Protein AF-A0A8J3R3N0-F1 (afdb_monomer_lite)

Radius of gyration: 15.55 Å; chains: 1; bounding box: 48×24×39 Å

pLDDT: mean 82.0, std 12.8, range [47.28, 97.19]

Foldseek 3Di:
DADWDFQADQPPQKGWTADRVRAIWIDHPPPDIDGCVRVLLPSNLSCLVPDLVVQLVSQQVCQVRSVCVVHGSQVNLLSNLVSLCVVLDLVSVLSSLVNLLVNLVVPPYDLVSSLVSLVSQLPDPSYDPVSNVSSVVSNVSSVVVD

Sequence (146 aa):
MGTWKPVLSTSYDSWLGIMPDGTLGVGKFDVGRVSLDESHYVVAWPLLSNGFDDVYRQLYSVRKQLNLDVGGPEMLIECIVSSAWRSGRPYWMRLAVPWAGAMVQSGAFDVGKLRTLLVSMSKSELISADDREFAQHALATVDESV

Secondary structure (DSSP, 8-state):
-PPPEEEEEETTTEEEEE-TTS-EEEEETTTEEEETTTTTTGGGGGGGGS-HHHHHHHHHHHTTTTT-TTS-HHHHHHHHHHHHHHT--HHHHHHHHHHHHHHHHHS-S-HHHHHHHHHHHHT-TTS-HHHHHHHHHHHHHHHHT-

Organism: NCBI:txid556532

Structure (mmCIF, N/CA/C/O backbone):
data_AF-A0A8J3R3N0-F1
#
_entry.id   AF-A0A8J3R3N0-F1
#
loop_
_atom_site.group_PDB
_atom_site.id
_atom_site.type_symbol
_atom_site.label_atom_id
_atom_site.label_alt_id
_atom_site.label_comp_id
_atom_site.label_asym_id
_atom_site.label_entity_id
_atom_site.label_seq_id
_atom_site.pdbx_PDB_ins_code
_atom_site.Cartn_x
_atom_site.Cartn_y
_atom_site.Cartn_z
_atom_site.occupancy
_atom_site.B_iso_or_equiv
_atom_site.auth_seq_id
_atom_site.auth_comp_id
_atom_site.auth_asym_id
_atom_site.auth_atom_id
_atom_site.pdbx_PDB_model_num
ATOM 1 N N . MET A 1 1 ? 22.222 -12.293 -21.544 1.00 47.28 1 MET A N 1
ATOM 2 C CA . MET A 1 1 ? 22.004 -11.542 -20.289 1.00 47.28 1 MET A CA 1
ATOM 3 C C . MET A 1 1 ? 21.187 -10.315 -20.642 1.00 47.28 1 MET A C 1
ATOM 5 O O . MET A 1 1 ? 21.691 -9.493 -21.393 1.00 47.28 1 MET A O 1
ATOM 9 N N . GLY A 1 2 ? 19.921 -10.237 -20.229 1.00 59.47 2 GLY A N 1
ATOM 10 C CA . GLY A 1 2 ? 19.127 -9.027 -20.469 1.00 59.47 2 GLY A CA 1
ATOM 11 C C . GLY A 1 2 ? 19.478 -7.917 -19.476 1.00 59.47 2 GLY A C 1
ATOM 12 O O . GLY A 1 2 ? 20.149 -8.152 -18.465 1.00 59.47 2 GLY A O 1
ATOM 13 N N . THR A 1 3 ? 19.041 -6.701 -19.780 1.00 67.56 3 THR A N 1
ATOM 14 C CA . THR A 1 3 ? 19.385 -5.497 -19.017 1.00 67.56 3 THR A CA 1
ATOM 15 C C . THR A 1 3 ? 18.215 -5.104 -18.125 1.00 67.56 3 THR A C 1
ATOM 17 O O . THR A 1 3 ? 17.094 -4.975 -18.602 1.00 67.56 3 THR A O 1
ATOM 20 N N . TRP A 1 4 ? 18.482 -4.910 -16.832 1.00 72.19 4 TRP A N 1
ATOM 21 C CA . TRP A 1 4 ? 17.522 -4.302 -15.911 1.00 72.19 4 TRP A CA 1
ATOM 22 C C . TRP A 1 4 ? 17.232 -2.865 -16.332 1.00 72.19 4 TRP A C 1
ATOM 24 O O . TRP A 1 4 ? 18.164 -2.109 -16.621 1.00 72.19 4 TRP A O 1
ATOM 34 N N . LYS A 1 5 ? 15.957 -2.485 -16.320 1.00 75.56 5 LYS A N 1
ATOM 35 C CA . LYS A 1 5 ? 15.520 -1.128 -16.632 1.00 75.56 5 LYS A CA 1
ATOM 36 C C . LYS A 1 5 ? 14.917 -0.485 -15.381 1.00 75.56 5 LYS A C 1
ATOM 38 O O . LYS A 1 5 ? 13.774 -0.805 -15.062 1.00 75.56 5 LYS A O 1
ATOM 43 N N . PRO A 1 6 ? 15.638 0.410 -14.683 1.00 73.69 6 PRO A N 1
ATOM 44 C CA . PRO A 1 6 ? 15.054 1.175 -13.589 1.00 73.69 6 PRO A CA 1
ATOM 45 C C . PRO A 1 6 ? 13.983 2.116 -14.148 1.00 73.69 6 PRO A C 1
ATOM 47 O O . PRO A 1 6 ? 14.168 2.709 -15.213 1.00 73.69 6 PRO A O 1
ATOM 50 N N . VAL A 1 7 ? 12.862 2.233 -13.442 1.00 76.44 7 VAL A N 1
ATOM 51 C CA . VAL A 1 7 ? 11.712 3.036 -13.880 1.00 76.44 7 VAL A CA 1
ATOM 52 C C . VAL A 1 7 ? 11.307 4.056 -12.821 1.00 76.44 7 VAL A C 1
ATOM 54 O O . VAL A 1 7 ? 11.097 5.218 -13.158 1.00 76.44 7 VAL A O 1
ATOM 57 N N . LEU A 1 8 ? 11.230 3.655 -11.549 1.00 76.75 8 LEU A N 1
ATOM 58 C CA . LEU A 1 8 ? 10.834 4.539 -10.452 1.00 76.75 8 LEU A CA 1
ATOM 59 C C . LEU A 1 8 ? 11.785 4.382 -9.267 1.00 76.75 8 LEU A C 1
ATOM 61 O O . LEU A 1 8 ? 12.026 3.268 -8.814 1.00 76.75 8 LEU A O 1
ATOM 65 N N . SER A 1 9 ? 12.300 5.496 -8.749 1.00 74.25 9 SER A N 1
ATOM 66 C CA . SER A 1 9 ? 13.105 5.489 -7.527 1.00 74.25 9 SER A CA 1
ATOM 67 C C . SER A 1 9 ? 12.207 5.282 -6.305 1.00 74.25 9 SER A C 1
ATOM 69 O O . SER A 1 9 ? 11.231 6.001 -6.099 1.00 74.25 9 SER A O 1
ATOM 71 N N . THR A 1 10 ? 12.543 4.286 -5.495 1.00 66.75 10 THR A N 1
ATOM 72 C CA . THR A 1 10 ? 11.965 3.995 -4.182 1.00 66.75 10 THR A CA 1
ATOM 73 C C . THR A 1 10 ? 13.088 4.300 -3.190 1.00 66.75 10 THR A C 1
ATOM 75 O O . THR A 1 10 ? 14.148 3.711 -3.328 1.00 66.75 10 THR A O 1
ATOM 78 N N . SER A 1 11 ? 12.932 5.257 -2.278 1.00 64.19 11 SER A N 1
ATOM 79 C CA . SER A 1 11 ? 14.006 5.848 -1.443 1.00 64.19 11 SER A CA 1
ATOM 80 C C . SER A 1 11 ? 15.187 4.944 -0.999 1.00 64.19 11 SER A C 1
ATOM 82 O O . SER A 1 11 ? 15.099 3.721 -0.914 1.00 64.19 11 SER A O 1
ATOM 84 N N . TYR A 1 12 ? 16.323 5.565 -0.647 1.00 64.19 12 TYR A N 1
ATOM 85 C CA . TYR A 1 12 ? 17.581 4.875 -0.299 1.00 64.19 12 TYR A CA 1
ATOM 86 C C . TYR A 1 12 ? 18.209 4.098 -1.474 1.00 64.19 12 TYR A C 1
ATOM 88 O O . TYR A 1 12 ? 18.603 2.941 -1.314 1.00 64.19 12 TYR A O 1
ATOM 96 N N . ASP A 1 13 ? 18.293 4.731 -2.649 1.00 66.25 13 ASP A N 1
ATOM 97 C CA . ASP A 1 13 ? 18.918 4.208 -3.882 1.00 66.25 13 ASP A CA 1
ATOM 98 C C . ASP A 1 13 ? 18.310 2.914 -4.442 1.00 66.25 13 ASP A C 1
ATOM 100 O O . ASP A 1 13 ? 18.925 2.233 -5.267 1.00 66.25 13 ASP A O 1
ATOM 104 N N . SER A 1 14 ? 17.093 2.573 -4.017 1.00 70.00 14 SER A N 1
ATOM 105 C CA . SER A 1 14 ? 16.361 1.423 -4.541 1.00 70.00 14 SER A CA 1
ATOM 106 C C . SER A 1 14 ? 15.468 1.857 -5.705 1.00 70.00 14 SER A C 1
ATOM 108 O O . SER A 1 14 ? 15.028 3.001 -5.787 1.00 70.00 14 SER A O 1
ATOM 110 N N . TRP A 1 15 ? 15.226 0.963 -6.654 1.00 74.56 15 TRP A N 1
ATOM 111 C CA . TRP A 1 15 ? 14.463 1.273 -7.857 1.00 74.56 15 TRP A CA 1
ATOM 112 C C . TRP A 1 15 ? 13.486 0.156 -8.160 1.00 74.56 15 TRP A C 1
ATOM 114 O O . TRP A 1 15 ? 13.890 -0.998 -8.265 1.00 74.56 15 TRP A O 1
ATOM 124 N N . LEU A 1 16 ? 12.227 0.511 -8.390 1.00 77.12 16 LEU A N 1
ATOM 125 C CA . LEU A 1 16 ? 11.293 -0.329 -9.122 1.00 77.12 16 LEU A CA 1
ATOM 126 C C . LEU A 1 16 ? 11.665 -0.293 -10.608 1.00 77.12 16 LEU A C 1
ATOM 128 O O . LEU A 1 16 ? 11.991 0.764 -11.162 1.00 77.12 16 LEU A O 1
ATOM 132 N N . GLY A 1 17 ? 11.596 -1.436 -11.272 1.00 75.50 17 GLY A N 1
ATOM 133 C CA . GLY A 1 17 ? 11.980 -1.549 -12.670 1.00 75.50 17 GLY A CA 1
ATOM 134 C C . GLY A 1 17 ? 11.655 -2.907 -13.269 1.00 75.50 17 GLY A C 1
ATOM 135 O O . GLY A 1 17 ? 11.045 -3.759 -12.623 1.00 75.50 17 GLY A O 1
ATOM 136 N N . ILE A 1 18 ? 12.054 -3.085 -14.525 1.00 73.88 18 ILE A N 1
ATOM 137 C CA . ILE A 1 18 ? 11.806 -4.308 -15.289 1.00 73.88 18 ILE A CA 1
ATOM 138 C C . ILE A 1 18 ? 13.071 -5.164 -15.315 1.00 73.88 18 ILE A C 1
ATOM 140 O O . ILE A 1 18 ? 14.149 -4.709 -15.714 1.00 73.88 18 ILE A O 1
ATOM 144 N N . MET A 1 19 ? 12.922 -6.416 -14.897 1.00 74.31 19 MET A N 1
ATOM 145 C CA . MET A 1 19 ? 13.935 -7.461 -14.941 1.00 74.31 19 MET A CA 1
ATOM 146 C C . MET A 1 19 ? 14.185 -7.946 -16.381 1.00 74.31 19 MET A C 1
ATOM 148 O O . MET A 1 19 ? 13.351 -7.757 -17.265 1.00 74.31 19 MET A O 1
ATOM 152 N N . PRO A 1 20 ? 15.333 -8.595 -16.652 1.00 72.94 20 PRO A N 1
ATOM 153 C CA . PRO A 1 20 ? 15.671 -9.135 -17.975 1.00 72.94 20 PRO A CA 1
ATOM 154 C C . PRO A 1 20 ? 14.622 -10.047 -18.626 1.00 72.94 20 PRO A C 1
ATOM 156 O O . PRO A 1 20 ? 14.594 -10.155 -19.848 1.00 72.94 20 PRO A O 1
ATOM 159 N N . ASP A 1 21 ? 13.813 -10.726 -17.816 1.00 71.94 21 ASP A N 1
ATOM 160 C CA . ASP A 1 21 ? 12.742 -11.640 -18.223 1.00 71.94 21 ASP A CA 1
ATOM 161 C C . ASP A 1 21 ? 11.385 -10.939 -18.417 1.00 71.94 21 ASP A C 1
ATOM 163 O O . ASP A 1 21 ? 10.391 -11.590 -18.725 1.00 71.94 21 ASP A O 1
ATOM 167 N N . GLY A 1 22 ? 11.338 -9.612 -18.262 1.00 66.69 22 GLY A N 1
ATOM 168 C CA . GLY A 1 22 ? 10.125 -8.810 -18.388 1.00 66.69 22 GLY A CA 1
ATOM 169 C C . GLY A 1 22 ? 9.293 -8.721 -17.109 1.00 66.69 22 GLY A C 1
ATOM 170 O O . GLY A 1 22 ? 8.282 -8.019 -17.112 1.00 66.69 22 GLY A O 1
ATOM 171 N N . THR A 1 23 ? 9.704 -9.380 -16.021 1.00 69.38 23 THR A N 1
ATOM 172 C CA . THR A 1 23 ? 9.018 -9.275 -14.728 1.00 69.38 23 THR A CA 1
ATOM 173 C C . THR A 1 23 ? 9.330 -7.951 -14.038 1.00 69.38 23 THR A C 1
ATOM 175 O O . THR A 1 23 ? 10.350 -7.306 -14.293 1.00 69.38 23 THR A O 1
ATOM 178 N N . LEU A 1 24 ? 8.446 -7.525 -13.138 1.00 70.69 24 LEU A N 1
ATOM 179 C CA . LEU A 1 24 ? 8.757 -6.424 -12.239 1.00 70.69 24 LEU A CA 1
ATOM 180 C C . LEU A 1 24 ? 9.731 -6.901 -11.166 1.00 70.69 24 LEU A C 1
ATOM 182 O O . LEU A 1 24 ? 9.533 -7.933 -10.524 1.00 70.69 24 LEU A O 1
ATOM 186 N N . GLY A 1 25 ? 10.761 -6.104 -10.933 1.00 69.88 25 GLY A N 1
ATOM 187 C CA . GLY A 1 25 ? 11.700 -6.316 -9.846 1.00 69.88 25 GLY A CA 1
ATOM 188 C C . GLY A 1 25 ? 11.926 -5.045 -9.061 1.00 69.88 25 GLY A C 1
ATOM 189 O O . GLY A 1 25 ? 11.423 -3.968 -9.399 1.00 69.88 25 GLY A O 1
ATOM 190 N N . VAL A 1 26 ? 12.727 -5.182 -8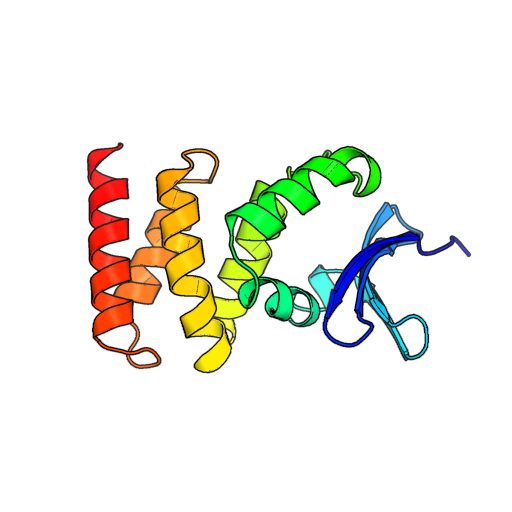.015 1.00 69.50 26 VAL A N 1
ATOM 191 C CA . VAL A 1 26 ? 13.327 -4.056 -7.314 1.00 69.50 26 VAL A CA 1
ATOM 192 C C . VAL A 1 26 ? 14.818 -4.327 -7.154 1.00 69.50 26 VAL A C 1
ATOM 194 O O . VAL A 1 26 ? 15.250 -5.459 -6.924 1.00 69.50 26 VAL A O 1
ATOM 197 N N . GLY A 1 27 ? 15.630 -3.288 -7.298 1.00 66.50 27 GLY A N 1
ATOM 198 C CA . GLY A 1 27 ? 17.072 -3.405 -7.127 1.00 66.50 27 GLY A CA 1
ATOM 199 C C . GLY A 1 27 ? 17.722 -2.085 -6.760 1.00 66.50 27 GLY A C 1
ATOM 200 O O . GLY A 1 27 ? 17.181 -1.015 -7.032 1.00 66.50 27 GLY A O 1
ATOM 201 N N . LYS A 1 28 ? 18.908 -2.172 -6.161 1.00 67.31 28 LYS A N 1
ATOM 202 C CA . LYS A 1 28 ? 19.840 -1.043 -6.089 1.00 67.31 28 LYS A CA 1
ATOM 203 C C . LYS A 1 28 ? 20.829 -1.151 -7.237 1.00 67.31 28 LYS A C 1
ATOM 205 O O . LYS A 1 28 ? 21.150 -2.258 -7.673 1.00 67.31 28 LYS A O 1
ATOM 210 N N . PHE A 1 29 ? 21.329 -0.017 -7.717 1.00 59.25 29 PHE A N 1
ATOM 211 C CA . PHE A 1 29 ? 22.303 -0.007 -8.812 1.00 59.25 29 PHE A CA 1
ATOM 212 C C . PHE A 1 29 ? 23.591 -0.785 -8.483 1.00 59.25 29 PHE A C 1
ATOM 214 O O . PHE A 1 29 ? 24.208 -1.339 -9.390 1.00 59.25 29 PHE A O 1
ATOM 221 N N . ASP A 1 30 ? 23.967 -0.854 -7.206 1.00 55.31 30 ASP A N 1
ATOM 222 C CA . ASP A 1 30 ? 25.274 -1.289 -6.705 1.00 55.31 30 ASP A CA 1
ATOM 223 C C . ASP A 1 30 ? 25.263 -2.585 -5.867 1.00 55.31 30 ASP A C 1
ATOM 225 O O . ASP A 1 30 ? 26.316 -3.194 -5.701 1.00 55.31 30 ASP A O 1
ATOM 229 N N . VAL A 1 31 ? 24.107 -3.041 -5.362 1.00 57.28 31 VAL A N 1
ATOM 230 C CA . VAL A 1 31 ? 24.034 -4.180 -4.412 1.00 57.28 31 VAL A CA 1
ATOM 231 C C . VAL A 1 31 ? 23.411 -5.449 -5.007 1.00 57.28 31 VAL A C 1
ATOM 233 O O . VAL A 1 31 ? 23.795 -6.554 -4.629 1.00 57.28 31 VAL A O 1
ATOM 236 N N . GLY A 1 32 ? 22.464 -5.334 -5.942 1.00 58.53 32 GLY A N 1
ATOM 237 C CA . GLY A 1 32 ? 21.772 -6.499 -6.503 1.00 58.53 32 GLY A CA 1
ATOM 238 C C . GLY A 1 32 ? 20.321 -6.227 -6.893 1.00 58.53 32 GLY A C 1
ATOM 239 O O . GLY A 1 32 ? 19.789 -5.138 -6.668 1.00 58.53 32 GLY A O 1
ATOM 240 N N . ARG A 1 33 ? 19.692 -7.227 -7.520 1.00 68.50 33 ARG A N 1
ATOM 241 C CA . ARG A 1 33 ? 18.345 -7.156 -8.107 1.00 68.50 33 ARG A CA 1
ATOM 242 C C . ARG A 1 33 ? 17.577 -8.406 -7.725 1.00 68.50 33 ARG A C 1
ATOM 244 O O . ARG A 1 33 ? 18.162 -9.487 -7.705 1.00 68.50 33 ARG A O 1
ATOM 251 N N . VAL A 1 34 ? 16.289 -8.256 -7.477 1.00 65.25 34 VAL A N 1
ATOM 252 C CA . VAL A 1 34 ? 15.410 -9.360 -7.115 1.00 65.25 34 VAL A CA 1
ATOM 253 C C . VAL A 1 34 ? 14.032 -9.107 -7.728 1.00 65.25 34 VAL A C 1
ATOM 255 O O . VAL A 1 34 ? 13.615 -7.950 -7.857 1.00 65.25 34 VAL A O 1
ATOM 258 N N . SER A 1 35 ? 13.344 -10.159 -8.172 1.00 62.56 35 SER A N 1
ATOM 259 C CA . SER A 1 35 ? 11.957 -10.013 -8.634 1.00 62.56 35 SER A CA 1
ATOM 260 C C . SER A 1 35 ? 11.068 -9.506 -7.490 1.00 62.56 35 SER A C 1
ATOM 262 O O . SER A 1 35 ? 11.411 -9.656 -6.315 1.00 62.56 35 SER A O 1
ATOM 264 N N . LEU A 1 36 ? 9.926 -8.877 -7.792 1.00 63.38 36 LEU A N 1
ATOM 265 C CA . LEU A 1 36 ? 9.017 -8.408 -6.737 1.00 63.38 36 LEU A CA 1
ATOM 266 C C . LEU A 1 36 ? 8.588 -9.551 -5.807 1.00 63.38 36 LEU A C 1
ATOM 268 O O . LEU A 1 36 ? 8.577 -9.367 -4.587 1.00 63.38 36 LEU A O 1
ATOM 272 N N . ASP A 1 37 ? 8.343 -10.729 -6.374 1.00 60.94 37 ASP A N 1
ATOM 273 C CA . ASP A 1 37 ? 7.926 -11.920 -5.638 1.00 60.94 37 ASP A CA 1
ATOM 274 C C . ASP A 1 37 ? 9.017 -12.443 -4.694 1.00 60.94 37 ASP A C 1
ATOM 276 O O . ASP A 1 37 ? 8.740 -12.740 -3.531 1.00 60.94 37 ASP A O 1
ATOM 280 N N . GLU A 1 38 ? 10.273 -12.472 -5.142 1.00 58.12 38 GLU A N 1
ATOM 281 C CA . GLU A 1 38 ? 11.420 -12.860 -4.309 1.00 58.12 38 GLU A CA 1
ATOM 282 C C . GLU A 1 38 ? 11.819 -11.762 -3.303 1.00 58.12 38 GLU A C 1
ATOM 284 O O . GLU A 1 38 ? 12.386 -12.051 -2.252 1.00 58.12 38 GLU A O 1
ATOM 289 N N . SER A 1 39 ? 11.511 -10.491 -3.589 1.00 60.19 39 SER A N 1
ATOM 290 C CA . SER A 1 39 ? 11.795 -9.357 -2.694 1.00 60.19 39 SER A CA 1
ATOM 291 C C . SER A 1 39 ? 10.849 -9.288 -1.493 1.00 60.19 39 SER A C 1
ATOM 293 O O . SER A 1 39 ? 11.032 -8.458 -0.595 1.00 60.19 39 SER A O 1
ATOM 295 N N . HIS A 1 40 ? 9.790 -10.105 -1.513 1.00 58.84 40 HIS A N 1
ATOM 296 C CA . HIS A 1 40 ? 8.664 -10.044 -0.586 1.00 58.84 40 HIS A CA 1
ATOM 297 C C . HIS A 1 40 ? 8.066 -8.630 -0.457 1.00 58.84 40 HIS A C 1
ATOM 299 O O . HIS A 1 40 ? 7.513 -8.280 0.586 1.00 58.84 40 HIS A O 1
ATOM 305 N N . TYR A 1 41 ? 8.189 -7.811 -1.512 1.00 66.62 41 TYR A N 1
ATOM 306 C CA . TYR A 1 41 ? 7.699 -6.431 -1.624 1.00 66.62 41 TYR A CA 1
ATOM 307 C C . TYR A 1 41 ? 8.259 -5.436 -0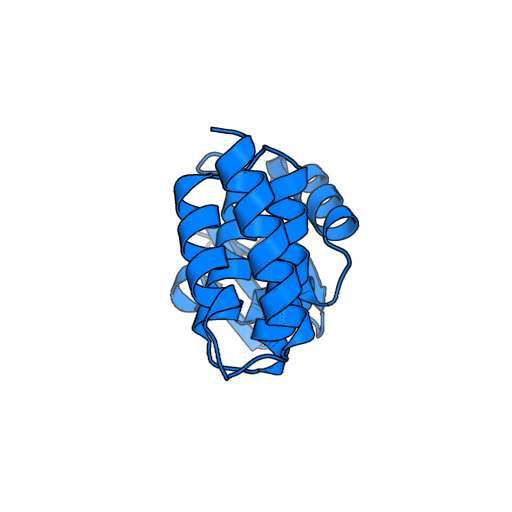.582 1.00 66.62 41 TYR A C 1
ATOM 309 O O . TYR A 1 41 ? 7.880 -4.264 -0.586 1.00 66.62 41 TYR A O 1
ATOM 317 N N . VAL A 1 42 ? 9.220 -5.852 0.255 1.00 63.72 42 VAL A N 1
ATOM 318 C CA . VAL A 1 42 ? 9.809 -5.051 1.349 1.00 63.72 42 VAL A CA 1
ATOM 319 C C . VAL A 1 42 ? 10.442 -3.762 0.834 1.00 63.72 42 VAL A C 1
ATOM 321 O O . VAL A 1 42 ? 10.347 -2.710 1.462 1.00 63.72 42 VAL A O 1
ATOM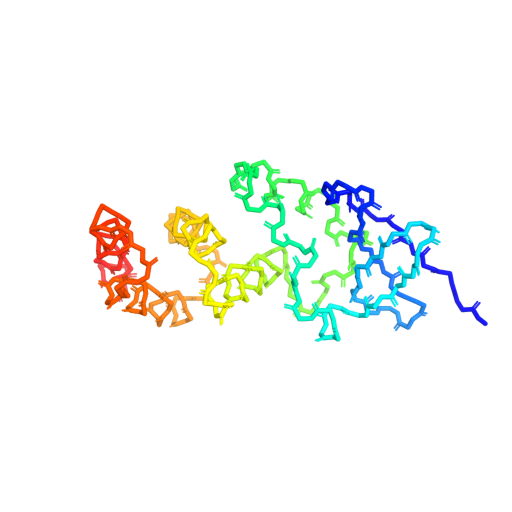 324 N N . VAL A 1 43 ? 11.078 -3.828 -0.334 1.00 65.06 43 VAL A N 1
ATOM 325 C CA . VAL A 1 43 ? 11.820 -2.697 -0.903 1.00 65.06 43 VAL A CA 1
ATOM 326 C C . VAL A 1 43 ? 10.890 -1.627 -1.491 1.00 65.06 43 VAL A C 1
ATOM 328 O O . VAL A 1 43 ? 11.301 -0.486 -1.670 1.00 65.06 43 VAL A O 1
ATOM 331 N N . ALA A 1 44 ? 9.619 -1.957 -1.733 1.00 75.88 44 ALA A N 1
ATOM 332 C CA . ALA A 1 44 ? 8.617 -1.002 -2.193 1.00 75.88 44 ALA A CA 1
ATOM 333 C C . ALA A 1 44 ? 7.853 -0.326 -1.038 1.00 75.88 44 ALA A C 1
ATOM 335 O O . ALA A 1 44 ? 7.209 0.697 -1.257 1.00 75.88 44 ALA A O 1
ATOM 336 N N . TRP A 1 45 ? 7.957 -0.822 0.203 1.00 83.62 45 TRP A N 1
ATOM 337 C CA . TRP A 1 45 ? 7.313 -0.203 1.372 1.00 83.62 45 TRP A CA 1
ATOM 338 C C . TRP A 1 45 ? 7.699 1.253 1.633 1.00 83.62 45 TRP A C 1
ATOM 340 O O . TRP A 1 45 ? 6.822 1.999 2.061 1.00 83.62 45 TRP A O 1
ATOM 350 N N . PRO A 1 46 ? 8.932 1.720 1.351 1.00 85.06 46 PRO A N 1
ATOM 351 C CA . PRO A 1 46 ? 9.254 3.133 1.500 1.00 85.06 46 PRO A CA 1
ATOM 352 C C . PRO A 1 46 ? 8.399 4.071 0.635 1.00 85.06 46 PRO A C 1
ATOM 354 O O . PRO A 1 46 ? 8.326 5.257 0.942 1.00 85.06 46 PRO A O 1
ATOM 357 N N . LEU A 1 47 ? 7.711 3.566 -0.401 1.00 85.00 47 LEU A N 1
ATOM 358 C CA . LEU A 1 47 ? 6.706 4.342 -1.130 1.00 85.00 47 LEU A CA 1
ATOM 359 C C . LEU A 1 47 ? 5.518 4.736 -0.245 1.00 85.00 47 LEU A C 1
ATOM 361 O O . LEU A 1 47 ? 4.959 5.801 -0.466 1.00 85.00 47 LEU A O 1
ATOM 365 N N . LEU A 1 48 ? 5.170 3.939 0.772 1.00 88.00 48 LEU A N 1
ATOM 366 C CA . LEU A 1 48 ? 4.077 4.235 1.709 1.00 88.00 48 LEU A CA 1
ATOM 367 C C . LEU A 1 48 ? 4.329 5.492 2.546 1.00 88.00 48 LEU A C 1
ATOM 369 O O . LEU A 1 48 ? 3.390 6.093 3.060 1.00 88.00 48 LEU A O 1
ATOM 373 N N . SER A 1 49 ? 5.595 5.887 2.692 1.00 88.44 49 SER A N 1
ATOM 374 C CA . SER A 1 49 ? 5.969 7.137 3.356 1.00 88.44 49 SER A CA 1
ATOM 375 C C . SER A 1 49 ? 5.676 8.370 2.494 1.00 88.44 49 SER A C 1
ATOM 377 O O . SER A 1 49 ? 5.686 9.485 3.012 1.00 88.44 49 SER A O 1
ATOM 379 N N . ASN A 1 50 ? 5.420 8.183 1.197 1.00 84.62 50 ASN A N 1
ATOM 380 C CA . ASN A 1 50 ? 4.921 9.225 0.310 1.00 84.62 50 ASN A CA 1
ATOM 381 C C . ASN A 1 50 ? 3.381 9.244 0.345 1.00 84.62 50 ASN A C 1
ATOM 383 O O . ASN A 1 50 ? 2.735 8.251 0.687 1.00 84.62 50 ASN A O 1
ATOM 387 N N . GLY A 1 51 ? 2.776 10.368 -0.040 1.00 86.25 51 GLY A N 1
ATOM 388 C CA . GLY A 1 51 ? 1.322 10.453 -0.187 1.00 86.25 51 GLY A CA 1
ATOM 389 C C . GLY A 1 51 ? 0.806 9.502 -1.272 1.00 86.25 51 GLY A C 1
ATOM 390 O O . GLY A 1 51 ? 1.417 9.388 -2.336 1.00 86.25 51 GLY A O 1
ATOM 391 N N . PHE A 1 52 ? -0.333 8.848 -1.012 1.00 91.12 52 PHE A N 1
ATOM 392 C CA . PHE A 1 52 ? -0.965 7.904 -1.942 1.00 91.12 52 PHE A CA 1
ATOM 393 C C . PHE A 1 52 ? -1.137 8.504 -3.343 1.00 91.12 52 PHE A C 1
ATOM 395 O O . PHE A 1 52 ? -0.679 7.916 -4.320 1.00 91.12 52 PHE A O 1
ATOM 402 N N . ASP A 1 53 ? -1.723 9.702 -3.442 1.00 90.62 53 ASP A N 1
ATOM 403 C CA . ASP A 1 53 ? -2.009 10.341 -4.731 1.00 90.62 53 ASP A CA 1
ATOM 404 C C . ASP A 1 53 ? -0.751 10.616 -5.552 1.00 90.62 53 ASP A C 1
ATOM 406 O O . ASP A 1 53 ? -0.771 10.498 -6.780 1.00 90.62 53 ASP A O 1
ATOM 410 N N . ASP A 1 54 ? 0.341 10.995 -4.888 1.00 89.69 54 ASP A N 1
ATOM 411 C CA . ASP A 1 54 ? 1.602 11.295 -5.556 1.00 89.69 54 ASP A CA 1
ATOM 412 C C . ASP A 1 54 ? 2.219 10.019 -6.120 1.00 89.69 54 ASP A C 1
ATOM 414 O O . ASP A 1 54 ? 2.631 9.994 -7.283 1.00 89.69 54 ASP A O 1
ATOM 418 N N . VAL A 1 55 ? 2.222 8.932 -5.343 1.00 88.25 55 VAL A N 1
ATOM 419 C CA . VAL A 1 55 ? 2.723 7.639 -5.822 1.00 88.25 55 VAL A CA 1
ATOM 420 C C . VAL A 1 55 ? 1.824 7.076 -6.912 1.00 88.25 55 VAL A C 1
ATOM 422 O O . VAL A 1 55 ? 2.326 6.621 -7.938 1.00 88.25 55 VAL A O 1
ATOM 425 N N . TYR A 1 56 ? 0.506 7.144 -6.744 1.00 89.81 56 TYR A N 1
ATOM 426 C CA . TYR A 1 56 ? -0.442 6.651 -7.734 1.00 89.81 56 TYR A CA 1
ATOM 427 C C . TYR A 1 56 ? -0.296 7.391 -9.068 1.00 89.81 56 TYR A C 1
ATOM 429 O O . TYR A 1 56 ? -0.163 6.753 -10.115 1.00 89.81 56 TYR A O 1
ATOM 437 N N . ARG A 1 57 ? -0.196 8.729 -9.047 1.00 89.62 57 ARG A N 1
ATOM 438 C CA . ARG A 1 57 ? 0.078 9.536 -10.249 1.00 89.62 57 ARG A CA 1
ATOM 439 C C . ARG A 1 57 ? 1.417 9.184 -10.888 1.00 89.62 57 ARG A C 1
ATOM 441 O O . ARG A 1 57 ? 1.487 9.059 -12.112 1.00 89.62 57 ARG A O 1
ATOM 448 N N . GLN A 1 58 ? 2.468 9.000 -10.089 1.00 86.81 58 GLN A N 1
ATOM 449 C CA . GLN A 1 58 ? 3.777 8.594 -10.599 1.00 86.81 58 GLN A CA 1
ATOM 450 C C . GLN A 1 58 ? 3.696 7.234 -11.293 1.00 86.81 58 GLN A C 1
ATOM 452 O O . GLN A 1 58 ? 4.054 7.145 -12.467 1.00 86.81 58 GLN A O 1
ATOM 457 N N . LEU A 1 59 ? 3.151 6.212 -10.630 1.00 85.88 59 LEU A N 1
ATOM 458 C CA . LEU A 1 59 ? 2.979 4.870 -11.192 1.00 85.88 59 LEU A CA 1
ATOM 459 C C . LEU A 1 59 ? 2.142 4.886 -12.471 1.00 85.88 59 LEU A C 1
ATOM 461 O O . LEU A 1 59 ? 2.515 4.262 -13.465 1.00 85.88 59 LEU A O 1
ATOM 465 N N . TYR A 1 60 ? 1.055 5.655 -12.488 1.00 87.00 60 TYR A N 1
ATOM 466 C CA . TYR A 1 60 ? 0.218 5.803 -13.672 1.00 87.00 60 TYR A CA 1
ATOM 467 C C . TYR A 1 60 ? 0.971 6.462 -14.836 1.00 87.00 60 TYR A C 1
ATOM 469 O O . TYR A 1 60 ? 0.849 6.020 -15.981 1.00 87.00 60 TYR A O 1
ATOM 477 N N . SER A 1 61 ? 1.804 7.472 -14.562 1.00 86.62 61 SER A N 1
ATOM 478 C CA . SER A 1 61 ? 2.619 8.139 -15.588 1.00 86.62 61 SER A CA 1
ATOM 479 C C . SER A 1 61 ? 3.649 7.204 -16.231 1.00 86.62 61 SER A C 1
ATOM 481 O O . SER A 1 61 ? 3.903 7.292 -17.435 1.00 86.62 61 SER A O 1
ATOM 483 N N . VAL A 1 62 ? 4.187 6.250 -15.461 1.00 82.06 62 VAL A N 1
ATOM 484 C CA . VAL A 1 62 ? 5.190 5.285 -15.932 1.00 82.06 62 VAL A CA 1
ATOM 485 C C . VAL A 1 62 ? 4.604 3.918 -16.294 1.00 82.06 62 VAL A C 1
ATOM 487 O O . VAL A 1 62 ? 5.357 3.022 -16.664 1.00 82.06 62 VAL A O 1
ATOM 490 N N . ARG A 1 63 ? 3.276 3.736 -16.280 1.00 81.00 63 ARG A N 1
ATOM 491 C CA . ARG A 1 63 ? 2.622 2.424 -16.482 1.00 81.00 63 ARG A CA 1
ATOM 492 C C . ARG A 1 63 ? 3.062 1.681 -17.747 1.00 81.00 63 ARG A C 1
ATOM 494 O O . ARG A 1 63 ? 3.308 0.482 -17.706 1.00 81.00 63 ARG A O 1
ATOM 501 N N . LYS A 1 64 ? 3.240 2.411 -18.859 1.00 78.94 64 LYS A N 1
ATOM 502 C CA . LYS A 1 64 ? 3.719 1.851 -20.137 1.00 78.94 64 LYS A CA 1
ATOM 503 C C . LYS A 1 64 ? 5.164 1.367 -20.040 1.00 78.94 64 LYS A C 1
ATOM 505 O O . LYS A 1 64 ? 5.560 0.445 -20.736 1.00 78.94 64 LYS A O 1
ATOM 510 N N . GLN A 1 65 ? 5.963 2.027 -19.206 1.00 75.19 65 GLN A N 1
ATOM 511 C CA . GLN A 1 65 ? 7.361 1.678 -18.986 1.00 75.19 65 GLN A CA 1
ATOM 512 C C . GLN A 1 65 ? 7.532 0.547 -17.981 1.00 75.19 65 GLN A C 1
ATOM 514 O O . GLN A 1 65 ? 8.583 -0.072 -18.022 1.00 75.19 65 GLN A O 1
ATOM 519 N N . LEU A 1 66 ? 6.547 0.319 -17.105 1.00 68.38 66 LEU A N 1
ATOM 520 C CA . LEU A 1 66 ? 6.498 -0.774 -16.130 1.00 68.38 66 LEU A CA 1
ATOM 521 C C . LEU A 1 66 ? 5.900 -2.070 -16.705 1.00 68.38 66 LEU A C 1
ATOM 523 O O . LEU A 1 66 ? 5.880 -3.075 -16.006 1.00 68.38 66 LEU A O 1
ATOM 527 N N . ASN A 1 67 ? 5.434 -2.058 -17.960 1.00 70.38 67 ASN A N 1
ATOM 528 C CA . ASN A 1 67 ? 4.789 -3.200 -18.614 1.00 70.38 67 ASN A CA 1
ATOM 529 C C . ASN A 1 67 ? 3.666 -3.822 -17.757 1.00 70.38 67 ASN A C 1
ATOM 531 O O . ASN A 1 67 ? 3.555 -5.041 -17.644 1.00 70.38 67 ASN A O 1
ATOM 535 N N . LEU A 1 68 ? 2.843 -2.971 -17.130 1.00 64.88 68 LEU A N 1
ATOM 536 C CA . LEU A 1 68 ? 1.755 -3.356 -16.215 1.00 64.88 68 LEU A CA 1
ATOM 537 C C . LEU A 1 68 ? 0.549 -4.013 -16.918 1.00 64.88 68 LEU A C 1
ATOM 539 O O . LEU A 1 68 ? -0.578 -3.927 -16.438 1.00 64.88 68 LEU A O 1
ATOM 543 N N . ASP A 1 69 ? 0.762 -4.690 -18.044 1.00 54.22 69 ASP A N 1
ATOM 544 C CA . ASP A 1 69 ? -0.296 -5.308 -18.854 1.00 54.22 69 ASP A CA 1
ATOM 545 C C . ASP A 1 69 ? -1.011 -6.471 -18.129 1.00 54.22 69 ASP A C 1
ATOM 547 O O . ASP A 1 69 ? -2.081 -6.894 -18.557 1.00 54.22 69 ASP A O 1
ATOM 551 N N . VAL A 1 70 ? -0.463 -6.962 -17.007 1.00 52.44 70 VAL A N 1
ATOM 552 C CA . VAL A 1 70 ? -1.056 -8.029 -16.167 1.00 52.44 70 VAL A CA 1
ATOM 553 C C . VAL A 1 70 ? -1.809 -7.475 -14.940 1.00 52.44 70 VAL A C 1
ATOM 555 O O . VAL A 1 70 ? -2.479 -8.211 -14.222 1.00 52.44 70 VAL A O 1
ATOM 558 N N . GLY A 1 71 ? -1.776 -6.162 -14.725 1.00 62.38 71 GLY A N 1
ATOM 559 C CA . GLY A 1 71 ? -2.470 -5.493 -13.631 1.00 62.38 71 GLY A CA 1
ATOM 560 C C . GLY A 1 71 ? -1.880 -4.108 -13.451 1.00 62.38 71 GLY A C 1
ATOM 561 O O . GLY A 1 71 ? -0.671 -3.972 -13.272 1.00 62.38 71 GLY A O 1
ATOM 562 N N . GLY A 1 72 ? -2.726 -3.087 -13.571 1.00 79.25 72 GLY A N 1
ATOM 563 C CA . GLY A 1 72 ? -2.323 -1.686 -13.575 1.00 79.25 72 GLY A CA 1
ATOM 564 C C . GLY A 1 72 ? -1.640 -1.225 -12.278 1.00 79.25 72 GLY A C 1
ATOM 565 O O . GLY A 1 72 ? -1.336 -2.025 -11.387 1.00 79.25 72 GLY A O 1
ATOM 566 N N . PRO A 1 73 ? -1.382 0.087 -12.143 1.00 85.12 73 PRO A N 1
ATOM 567 C CA . PRO A 1 73 ? -0.853 0.687 -10.914 1.00 85.12 73 PRO A CA 1
ATOM 568 C C . PRO A 1 73 ? -1.560 0.218 -9.633 1.00 85.12 73 PRO A C 1
ATOM 570 O O . PRO A 1 73 ? -0.929 0.097 -8.585 1.00 85.12 73 PRO A O 1
ATOM 573 N N . GLU A 1 74 ? -2.848 -0.092 -9.737 1.00 87.69 74 GLU A N 1
ATOM 574 C CA . GLU A 1 74 ? -3.709 -0.600 -8.679 1.00 87.69 74 GLU A CA 1
ATOM 575 C C . GLU A 1 74 ? -3.185 -1.930 -8.124 1.00 87.69 74 GLU A C 1
ATOM 577 O O . GLU A 1 74 ? -2.996 -2.057 -6.918 1.00 87.69 74 GLU A O 1
ATOM 582 N N . MET A 1 75 ? -2.839 -2.892 -8.987 1.00 82.75 75 MET A N 1
ATOM 583 C CA . MET A 1 75 ? -2.316 -4.194 -8.555 1.00 82.75 75 MET A CA 1
ATOM 584 C C . MET A 1 75 ? -1.000 -4.044 -7.784 1.00 82.75 75 MET A C 1
ATOM 586 O O . MET A 1 75 ? -0.794 -4.693 -6.759 1.00 82.75 75 MET A O 1
ATOM 590 N N . LEU A 1 76 ? -0.106 -3.169 -8.251 1.00 82.12 76 LEU A N 1
ATOM 591 C CA . LEU A 1 76 ? 1.161 -2.925 -7.567 1.00 82.12 76 LEU A CA 1
ATOM 592 C C . LEU A 1 76 ? 0.931 -2.302 -6.185 1.00 82.12 76 LEU A C 1
ATOM 594 O O . LEU A 1 76 ? 1.544 -2.730 -5.207 1.00 82.12 76 LEU A O 1
ATOM 598 N N . ILE A 1 77 ? 0.029 -1.325 -6.092 1.00 89.06 77 ILE A N 1
ATOM 599 C CA . ILE A 1 77 ? -0.352 -0.711 -4.819 1.00 89.06 77 ILE A CA 1
ATOM 600 C C . ILE A 1 77 ? -0.976 -1.745 -3.878 1.00 89.06 77 ILE A C 1
ATOM 602 O O . ILE A 1 77 ? -0.567 -1.816 -2.719 1.00 89.06 77 ILE A O 1
ATOM 606 N N . GLU A 1 78 ? -1.893 -2.591 -4.358 1.00 88.25 78 GLU A N 1
ATOM 607 C CA . GLU A 1 78 ? -2.476 -3.682 -3.564 1.00 88.25 78 GLU A CA 1
ATOM 608 C C . GLU A 1 78 ? -1.390 -4.577 -2.970 1.00 88.25 78 GLU A C 1
ATOM 610 O O . GLU A 1 78 ? -1.437 -4.898 -1.778 1.00 88.25 78 GLU A O 1
ATOM 615 N N . CYS A 1 79 ? -0.395 -4.958 -3.775 1.00 84.12 79 CYS A N 1
ATOM 616 C CA . CYS A 1 79 ? 0.721 -5.780 -3.323 1.00 84.12 79 CYS A CA 1
ATOM 617 C C . CYS A 1 79 ? 1.587 -5.064 -2.278 1.00 84.12 79 CYS A C 1
ATOM 619 O O . CYS A 1 79 ? 1.938 -5.665 -1.258 1.00 84.12 79 CYS A O 1
ATOM 621 N N . ILE A 1 80 ? 1.908 -3.783 -2.479 1.00 87.69 80 ILE A N 1
ATOM 622 C CA . ILE A 1 80 ? 2.708 -2.989 -1.531 1.00 87.69 80 ILE A CA 1
ATOM 623 C C . ILE A 1 80 ? 1.980 -2.868 -0.190 1.00 87.69 80 ILE A C 1
ATOM 625 O O . ILE A 1 80 ? 2.547 -3.201 0.849 1.00 87.69 80 ILE A O 1
ATOM 629 N N . VAL A 1 81 ? 0.715 -2.448 -0.206 1.00 91.50 81 VAL A N 1
ATOM 630 C CA . VAL A 1 81 ? -0.085 -2.249 1.010 1.00 91.50 81 VAL A CA 1
ATOM 631 C C . VAL A 1 81 ? -0.297 -3.583 1.731 1.00 91.50 81 VAL A C 1
ATOM 633 O O . VAL A 1 81 ? -0.058 -3.685 2.936 1.00 91.50 81 VAL A O 1
ATOM 636 N N . SER A 1 82 ? -0.670 -4.638 1.002 1.00 88.69 82 SER A N 1
ATOM 637 C CA . SER A 1 82 ? -0.914 -5.962 1.589 1.00 88.69 82 SER A CA 1
ATOM 638 C C . SER A 1 82 ? 0.349 -6.584 2.181 1.00 88.69 82 SER A C 1
ATOM 640 O O . SER A 1 82 ? 0.289 -7.204 3.242 1.00 88.69 82 SER A O 1
ATOM 642 N N . SER A 1 83 ? 1.498 -6.443 1.519 1.00 85.94 83 SER A N 1
ATOM 643 C CA . SER A 1 83 ? 2.768 -6.978 2.023 1.00 85.94 83 SER A CA 1
ATOM 644 C C . SER A 1 83 ? 3.273 -6.207 3.241 1.00 85.94 83 SER A C 1
ATOM 646 O O . SER A 1 83 ? 3.689 -6.829 4.219 1.00 85.94 83 SER A O 1
ATOM 648 N N . ALA A 1 84 ? 3.168 -4.875 3.233 1.00 89.56 84 ALA A N 1
ATOM 649 C CA . ALA A 1 84 ? 3.511 -4.040 4.378 1.00 89.56 84 ALA A CA 1
ATOM 650 C C . ALA A 1 84 ? 2.644 -4.383 5.589 1.00 89.56 84 ALA A C 1
ATOM 652 O O . ALA A 1 84 ? 3.160 -4.523 6.699 1.00 89.56 84 ALA A O 1
ATOM 653 N N . TRP A 1 85 ? 1.348 -4.612 5.370 1.00 92.19 85 TRP A N 1
ATOM 654 C CA . TRP A 1 85 ? 0.433 -5.066 6.409 1.00 92.19 85 TRP A CA 1
ATOM 655 C C . TRP A 1 85 ? 0.822 -6.437 6.982 1.00 92.19 85 TRP A C 1
ATOM 657 O O . TRP A 1 85 ? 0.954 -6.603 8.194 1.00 92.19 85 TRP A O 1
ATOM 667 N N . ARG A 1 86 ? 1.077 -7.422 6.114 1.00 88.06 86 ARG A N 1
ATOM 668 C CA . ARG A 1 86 ? 1.442 -8.795 6.516 1.00 88.06 86 ARG A CA 1
ATOM 669 C C . ARG A 1 86 ? 2.825 -8.905 7.156 1.00 88.06 86 ARG A C 1
ATOM 671 O O . ARG A 1 86 ? 3.148 -9.948 7.713 1.00 88.06 86 ARG A O 1
ATOM 678 N N . SER A 1 87 ? 3.635 -7.851 7.096 1.00 85.88 87 SER A N 1
ATOM 679 C CA . SER A 1 87 ? 4.987 -7.844 7.652 1.00 85.88 87 SER A CA 1
ATOM 680 C C . SER A 1 87 ? 5.051 -8.011 9.170 1.00 85.88 87 SER A C 1
ATOM 682 O O . SER A 1 87 ? 6.105 -8.376 9.691 1.00 85.88 87 SER A O 1
ATOM 684 N N . GLY A 1 88 ? 3.975 -7.666 9.888 1.00 85.00 88 GLY A N 1
ATOM 685 C CA . GLY A 1 88 ? 3.973 -7.604 11.351 1.00 85.00 88 GLY A CA 1
ATOM 686 C C . GLY A 1 88 ? 4.826 -6.468 11.932 1.00 85.00 88 GLY A C 1
ATOM 687 O O . GLY A 1 88 ? 5.007 -6.404 13.144 1.00 85.00 88 GLY A O 1
ATOM 688 N N . ARG A 1 89 ? 5.388 -5.577 11.098 1.00 87.88 89 ARG A N 1
ATOM 689 C CA . ARG A 1 89 ? 6.247 -4.467 11.536 1.00 87.88 89 ARG A CA 1
ATOM 690 C C . ARG A 1 89 ? 5.395 -3.216 11.777 1.00 87.88 89 ARG A C 1
ATOM 692 O O . ARG A 1 89 ? 4.957 -2.613 10.794 1.00 87.88 89 ARG A O 1
ATOM 699 N N . PRO A 1 90 ? 5.227 -2.756 13.035 1.00 89.88 90 PRO A N 1
ATOM 700 C CA . PRO A 1 90 ? 4.251 -1.715 13.374 1.00 89.88 90 PRO A CA 1
ATOM 701 C C . PRO A 1 90 ? 4.377 -0.429 12.551 1.00 89.88 90 PRO A C 1
ATOM 703 O O . PRO A 1 90 ? 3.375 0.138 12.126 1.00 89.88 90 PRO A O 1
ATOM 706 N N . TYR A 1 91 ? 5.610 0.005 12.260 1.00 90.44 91 TYR A N 1
ATOM 707 C CA . TYR A 1 91 ? 5.857 1.200 11.449 1.00 90.44 91 TYR A CA 1
ATOM 708 C C . TYR A 1 91 ? 5.226 1.107 10.049 1.00 90.44 91 TYR A C 1
ATOM 710 O O . TYR A 1 91 ? 4.500 2.013 9.647 1.00 90.44 91 TYR A O 1
ATOM 718 N N . TRP A 1 92 ? 5.464 0.006 9.329 1.00 91.75 92 TRP A N 1
ATOM 719 C CA . TRP A 1 92 ? 4.965 -0.193 7.964 1.00 91.75 92 TRP A CA 1
ATOM 720 C C . TRP A 1 92 ? 3.479 -0.532 7.937 1.00 91.75 92 TRP A C 1
ATOM 722 O O . TRP A 1 92 ? 2.754 -0.044 7.075 1.00 91.75 92 TRP A O 1
ATOM 732 N N . MET A 1 93 ? 3.017 -1.308 8.920 1.00 92.75 93 MET A N 1
ATOM 733 C CA . MET A 1 93 ? 1.598 -1.600 9.100 1.00 92.75 93 MET A CA 1
ATOM 734 C C . MET A 1 93 ? 0.785 -0.317 9.264 1.00 92.75 93 MET A C 1
ATOM 736 O O . MET A 1 93 ? -0.228 -0.159 8.592 1.00 92.75 93 MET A O 1
ATOM 740 N N . ARG A 1 94 ? 1.256 0.625 10.091 1.00 94.75 94 ARG A N 1
ATOM 741 C CA . ARG A 1 94 ? 0.601 1.925 10.275 1.00 94.75 94 ARG A CA 1
ATOM 742 C C . ARG A 1 94 ? 0.551 2.740 8.984 1.00 94.75 94 ARG A C 1
ATOM 744 O O . ARG A 1 94 ? -0.477 3.331 8.692 1.00 94.75 94 ARG A O 1
ATOM 751 N N . LEU A 1 95 ? 1.626 2.760 8.192 1.00 93.94 95 LEU A N 1
ATOM 752 C CA . LEU A 1 95 ? 1.637 3.485 6.912 1.00 93.94 95 LEU A CA 1
ATOM 753 C C . LEU A 1 95 ? 0.702 2.863 5.860 1.00 93.94 95 LEU A C 1
ATOM 755 O O . LEU A 1 95 ? 0.205 3.570 4.987 1.00 93.94 95 LEU A O 1
ATOM 759 N N . ALA A 1 96 ? 0.420 1.561 5.956 1.00 94.62 96 ALA A N 1
ATOM 760 C CA . ALA A 1 96 ? -0.510 0.874 5.063 1.00 94.62 96 ALA A CA 1
ATOM 761 C C . ALA A 1 96 ? -1.987 1.252 5.311 1.00 94.62 96 ALA A C 1
ATOM 763 O O . ALA A 1 96 ? -2.791 1.194 4.384 1.00 94.62 96 ALA A O 1
ATOM 764 N N . VAL A 1 97 ? -2.353 1.659 6.532 1.00 95.88 97 VAL A N 1
ATOM 765 C CA . VAL A 1 97 ? -3.740 1.995 6.913 1.00 95.88 97 VAL A CA 1
ATOM 766 C C . VAL A 1 97 ? -4.327 3.175 6.119 1.00 95.88 97 VAL A C 1
ATOM 768 O O . VAL A 1 97 ? -5.364 2.987 5.478 1.00 95.88 97 VAL A O 1
ATOM 771 N N . PRO A 1 98 ? -3.708 4.374 6.082 1.00 95.50 98 PRO A N 1
ATOM 772 C CA . PRO A 1 98 ? -4.256 5.497 5.318 1.00 95.50 98 PRO A CA 1
ATOM 773 C C . PRO A 1 98 ? -4.294 5.212 3.811 1.00 95.50 98 PRO A C 1
ATOM 775 O O . PRO A 1 98 ? -5.193 5.679 3.116 1.00 95.50 98 PRO A O 1
ATOM 778 N N . TRP A 1 99 ? -3.364 4.396 3.308 1.00 96.19 99 TRP A N 1
ATOM 779 C CA . TRP A 1 99 ? -3.375 3.943 1.919 1.00 96.19 99 TRP A CA 1
ATOM 780 C C . TRP A 1 99 ? -4.567 3.036 1.616 1.00 96.19 99 TRP A C 1
ATOM 782 O O . TRP A 1 99 ? -5.219 3.236 0.597 1.00 96.19 99 TRP A O 1
ATOM 792 N N . ALA A 1 100 ? -4.913 2.102 2.508 1.00 95.88 100 ALA A N 1
ATOM 793 C CA . ALA A 1 100 ? -6.123 1.296 2.359 1.00 95.88 100 ALA A CA 1
ATOM 794 C C . ALA A 1 100 ? -7.387 2.174 2.315 1.00 95.88 100 ALA A C 1
ATOM 796 O O . ALA A 1 100 ? -8.265 1.932 1.493 1.00 95.88 100 ALA A O 1
ATOM 797 N N . GLY A 1 101 ? -7.452 3.238 3.124 1.00 94.81 101 GLY A N 1
ATOM 798 C CA . GLY A 1 101 ? -8.536 4.227 3.052 1.00 94.81 101 GLY A CA 1
ATOM 799 C C . GLY A 1 101 ? -8.593 4.971 1.712 1.00 94.81 101 GLY A C 1
ATOM 800 O O . GLY A 1 101 ? -9.665 5.111 1.128 1.00 94.81 101 GLY A O 1
ATOM 801 N N . ALA A 1 102 ? -7.447 5.395 1.177 1.00 95.38 102 ALA A N 1
ATOM 802 C CA . ALA A 1 102 ? -7.380 6.046 -0.133 1.00 95.38 102 ALA A CA 1
ATOM 803 C C . ALA A 1 102 ? -7.790 5.102 -1.281 1.00 95.38 102 ALA A C 1
ATOM 805 O O . ALA A 1 102 ? -8.485 5.509 -2.213 1.00 95.38 102 ALA A O 1
ATOM 806 N N . MET A 1 103 ? -7.431 3.818 -1.184 1.00 94.69 103 MET A N 1
ATOM 807 C CA . MET A 1 103 ? -7.867 2.797 -2.138 1.00 94.69 103 MET A CA 1
ATOM 808 C C . MET A 1 103 ? -9.397 2.673 -2.164 1.00 94.69 103 MET A C 1
ATOM 810 O O . MET A 1 103 ? -9.970 2.652 -3.254 1.00 94.69 103 MET A O 1
ATOM 814 N N . VAL A 1 104 ? -10.061 2.679 -0.997 1.00 93.81 104 VAL A N 1
ATOM 815 C CA . VAL A 1 104 ? -11.536 2.702 -0.902 1.00 93.81 104 VAL A CA 1
ATOM 816 C C . VAL A 1 104 ? -12.113 3.912 -1.632 1.00 93.81 104 VAL A C 1
ATOM 818 O O . VAL A 1 104 ? -12.999 3.758 -2.467 1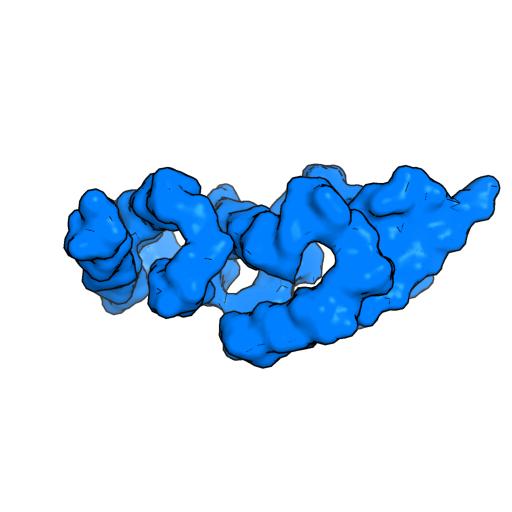.00 93.81 104 VAL A O 1
ATOM 821 N N . GLN A 1 105 ? -11.582 5.108 -1.368 1.00 91.81 105 GLN A N 1
ATOM 822 C CA . GLN A 1 105 ? -12.090 6.351 -1.960 1.00 91.81 105 GLN A CA 1
ATOM 823 C C . GLN A 1 105 ? -11.935 6.410 -3.483 1.00 91.81 105 GLN A C 1
ATOM 825 O O . GLN A 1 105 ? -12.745 7.037 -4.161 1.00 91.81 105 GLN A O 1
ATOM 830 N N . SER A 1 106 ? -10.904 5.771 -4.036 1.00 89.12 106 SER A N 1
ATOM 831 C CA . SER A 1 106 ? -10.647 5.809 -5.478 1.00 89.12 106 SER A CA 1
ATOM 832 C C . SER A 1 106 ? -11.617 4.962 -6.315 1.00 89.12 106 SER A C 1
ATOM 834 O O . SER A 1 106 ? -11.735 5.194 -7.516 1.00 89.12 106 SER A O 1
ATOM 836 N N . GLY A 1 107 ? -12.263 3.952 -5.716 1.00 85.44 107 GLY A N 1
ATOM 837 C CA . GLY A 1 107 ? -13.151 3.012 -6.415 1.00 85.44 107 GLY A CA 1
ATOM 838 C C . GLY A 1 107 ? -12.481 2.126 -7.480 1.00 85.44 107 GLY A C 1
ATOM 839 O O . GLY A 1 107 ? -13.179 1.412 -8.193 1.00 85.44 107 GLY A O 1
ATOM 840 N N . ALA A 1 108 ? -11.150 2.162 -7.613 1.00 87.88 108 ALA A N 1
ATOM 841 C CA . ALA A 1 108 ? -10.408 1.464 -8.672 1.00 87.88 108 ALA A CA 1
ATOM 842 C C . ALA A 1 108 ? -9.866 0.080 -8.261 1.00 87.88 108 ALA A C 1
ATOM 844 O O . ALA A 1 108 ? -9.307 -0.639 -9.087 1.00 87.88 108 ALA A O 1
ATOM 845 N N . PHE A 1 109 ? -10.004 -0.284 -6.986 1.00 90.75 109 PHE A N 1
ATOM 846 C CA . PHE A 1 109 ? -9.364 -1.452 -6.378 1.00 90.75 109 PHE A CA 1
ATOM 847 C C . PHE A 1 109 ? -10.349 -2.588 -6.117 1.00 90.75 109 PHE A C 1
ATOM 849 O O . PHE A 1 109 ? -11.557 -2.372 -6.000 1.00 90.75 109 PHE A O 1
ATOM 856 N N . ASP A 1 110 ? -9.827 -3.807 -5.969 1.00 88.81 110 ASP A N 1
ATOM 857 C CA . ASP A 1 110 ? -10.648 -4.978 -5.668 1.00 88.81 110 ASP A CA 1
ATOM 858 C C . ASP A 1 110 ? -11.310 -4.849 -4.286 1.00 88.81 110 ASP A C 1
ATOM 860 O O . ASP A 1 110 ? -10.662 -4.919 -3.235 1.00 88.81 110 ASP A O 1
ATOM 864 N N . VAL A 1 111 ? -12.635 -4.692 -4.299 1.00 90.12 111 VAL A N 1
ATOM 865 C CA . VAL A 1 111 ? -13.462 -4.509 -3.101 1.00 90.12 111 VAL A CA 1
ATOM 866 C C . VAL A 1 111 ? -13.341 -5.688 -2.130 1.00 90.12 111 VAL A C 1
ATOM 868 O O . VAL A 1 111 ? -13.276 -5.485 -0.918 1.00 90.12 111 VAL A O 1
ATOM 871 N N . GLY A 1 112 ? -13.264 -6.926 -2.626 1.00 89.88 112 GLY A N 1
ATOM 872 C CA . GLY A 1 112 ? -13.170 -8.122 -1.784 1.00 89.88 112 GLY A CA 1
ATOM 873 C C . GLY A 1 112 ? -11.837 -8.210 -1.039 1.00 89.88 112 GLY A C 1
ATOM 874 O O . GLY A 1 112 ? -11.798 -8.509 0.165 1.00 89.88 112 GLY A O 1
ATOM 875 N N . LYS A 1 113 ? -10.735 -7.894 -1.728 1.00 89.38 113 LYS A N 1
ATOM 876 C CA . LYS A 1 113 ? -9.403 -7.799 -1.118 1.00 89.38 113 LYS A CA 1
ATOM 877 C C . LYS A 1 113 ? -9.333 -6.648 -0.124 1.00 89.38 113 LYS A C 1
ATOM 879 O O . LYS A 1 113 ? -8.839 -6.850 0.986 1.00 89.38 113 LYS A O 1
ATOM 884 N N . LEU A 1 114 ? -9.859 -5.478 -0.488 1.00 93.19 114 LEU A N 1
ATOM 885 C CA . LEU A 1 114 ? -9.902 -4.309 0.389 1.00 93.19 114 LEU A CA 1
ATOM 886 C C . LEU A 1 114 ? -10.691 -4.574 1.665 1.00 93.19 114 LEU A C 1
ATOM 888 O O . LEU A 1 114 ? -10.195 -4.305 2.757 1.00 93.19 114 LEU A O 1
ATOM 892 N N . ARG A 1 115 ? -11.876 -5.176 1.550 1.00 94.31 115 ARG A N 1
ATOM 893 C CA . ARG A 1 115 ? -12.697 -5.552 2.704 1.00 94.31 115 ARG A CA 1
ATOM 894 C C . ARG A 1 115 ? -11.931 -6.470 3.652 1.00 94.31 115 ARG A C 1
ATOM 896 O O . ARG A 1 115 ? -11.869 -6.220 4.853 1.00 94.31 115 ARG A O 1
ATOM 903 N N . THR A 1 116 ? -11.292 -7.505 3.106 1.00 94.75 116 THR A N 1
ATOM 904 C CA . THR A 1 116 ? -10.486 -8.460 3.883 1.00 94.75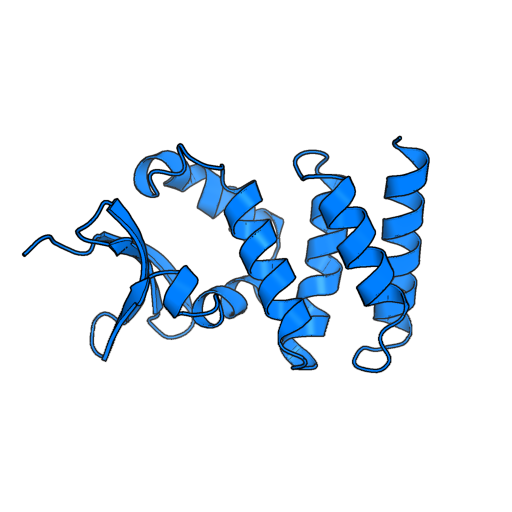 116 THR A CA 1
ATOM 905 C C . THR A 1 116 ? -9.326 -7.764 4.602 1.00 94.75 116 THR A C 1
ATOM 907 O O . THR A 1 116 ? -9.074 -8.026 5.781 1.00 94.75 116 THR A O 1
ATOM 910 N N . LEU A 1 117 ? -8.640 -6.851 3.912 1.00 94.81 117 LEU A N 1
ATOM 911 C CA . LEU A 1 117 ? -7.541 -6.068 4.468 1.00 94.81 117 LEU A CA 1
ATOM 912 C C . LEU A 1 117 ? -8.013 -5.166 5.619 1.00 94.81 117 LEU A C 1
ATOM 914 O O . LEU A 1 117 ? -7.433 -5.212 6.702 1.00 94.81 117 LEU A O 1
ATOM 918 N N . LEU A 1 118 ? -9.094 -4.409 5.424 1.00 96.75 118 LEU A N 1
ATOM 919 C CA . LEU A 1 118 ? -9.642 -3.481 6.420 1.00 96.75 118 LEU A CA 1
ATOM 920 C C . LEU A 1 118 ? -10.207 -4.201 7.654 1.00 96.75 118 LEU A C 1
ATOM 922 O O . LEU A 1 118 ? -10.013 -3.751 8.786 1.00 96.75 118 LEU A O 1
ATOM 926 N N . VAL A 1 119 ? -10.829 -5.372 7.476 1.00 97.19 119 VAL A N 1
ATOM 927 C CA . VAL A 1 119 ? -11.226 -6.246 8.596 1.00 97.19 119 VAL A CA 1
ATOM 928 C C . VAL A 1 119 ? -10.005 -6.694 9.398 1.00 97.19 119 VAL A C 1
ATOM 930 O O . VAL A 1 119 ? -10.052 -6.733 10.627 1.00 97.19 119 VAL A O 1
ATOM 933 N N . SER A 1 120 ? -8.902 -7.036 8.729 1.00 96.50 120 SER A N 1
ATOM 934 C CA . SER A 1 120 ? -7.667 -7.397 9.424 1.00 96.50 120 SER A CA 1
ATOM 935 C C . SER A 1 120 ? -7.065 -6.200 10.165 1.00 96.50 120 SER A C 1
ATOM 937 O O . SER A 1 120 ? -6.622 -6.367 11.300 1.00 96.50 120 SER A O 1
ATOM 939 N N . MET A 1 121 ? -7.073 -5.011 9.555 1.00 97.12 121 MET A N 1
ATOM 940 C CA . MET A 1 121 ? -6.547 -3.775 10.145 1.00 97.12 121 MET A CA 1
ATOM 941 C C . MET A 1 121 ? -7.314 -3.360 11.396 1.00 97.12 121 MET A C 1
ATOM 943 O O . MET A 1 121 ? -6.715 -3.212 12.458 1.00 97.12 121 MET A O 1
ATOM 947 N N . SER A 1 122 ? -8.640 -3.281 11.306 1.00 96.62 122 SER A N 1
ATOM 948 C CA . SER A 1 122 ? -9.524 -2.872 12.408 1.00 96.62 122 SER A CA 1
ATOM 949 C C . SER A 1 122 ? -9.429 -3.737 13.669 1.00 96.62 122 SER A C 1
ATOM 951 O O . SER A 1 122 ? -9.792 -3.283 14.753 1.00 96.62 122 SER A O 1
ATOM 953 N N . LYS A 1 123 ? -8.941 -4.977 13.548 1.00 96.12 123 LYS A N 1
ATOM 954 C CA . LYS A 1 123 ? -8.810 -5.938 14.655 1.00 96.12 123 LYS A CA 1
ATOM 955 C C . LYS A 1 123 ? -7.385 -6.067 15.198 1.00 96.12 123 LYS A C 1
ATOM 957 O O . LYS A 1 123 ? -7.174 -6.795 16.162 1.00 96.12 123 LYS A O 1
ATOM 962 N N . SER A 1 124 ? -6.402 -5.405 14.593 1.00 94.56 124 SER A N 1
ATOM 963 C CA . SER A 1 124 ? -4.991 -5.597 14.935 1.00 94.56 124 SER A CA 1
ATOM 964 C C . SER A 1 124 ? -4.572 -4.827 16.183 1.00 94.56 124 SER A C 1
ATOM 966 O O . SER A 1 124 ? -4.664 -3.606 16.230 1.00 94.56 124 SER A O 1
ATOM 968 N N . GLU A 1 125 ? -4.015 -5.523 17.168 1.00 93.56 125 GLU A N 1
ATOM 969 C CA . GLU A 1 125 ? -3.420 -4.904 18.363 1.00 93.56 125 GLU A CA 1
ATOM 970 C C . GLU A 1 125 ? -2.019 -4.314 18.108 1.00 93.56 125 GLU A C 1
ATOM 972 O O . GLU A 1 125 ? -1.449 -3.670 18.984 1.00 93.56 125 GLU A O 1
ATOM 977 N N . LEU A 1 126 ? -1.454 -4.516 16.910 1.00 91.19 126 LEU A N 1
ATOM 978 C CA . LEU A 1 126 ? -0.116 -4.035 16.533 1.00 91.19 126 LEU A CA 1
ATOM 979 C C . LEU A 1 126 ? -0.098 -2.581 16.031 1.00 91.19 126 LEU A C 1
ATOM 981 O O . LEU A 1 126 ? 0.978 -2.037 15.777 1.00 91.19 126 LEU A O 1
ATOM 985 N N . ILE A 1 127 ? -1.269 -1.966 15.856 1.00 93.25 127 ILE A N 1
ATOM 986 C CA . ILE A 1 127 ? -1.442 -0.565 15.449 1.00 93.25 127 ILE A CA 1
ATOM 987 C C . ILE A 1 127 ? -2.255 0.196 16.503 1.00 93.25 127 ILE A C 1
ATOM 989 O O . ILE A 1 127 ? -2.810 -0.403 17.428 1.00 93.25 127 ILE A O 1
ATOM 993 N N . SER A 1 128 ? -2.304 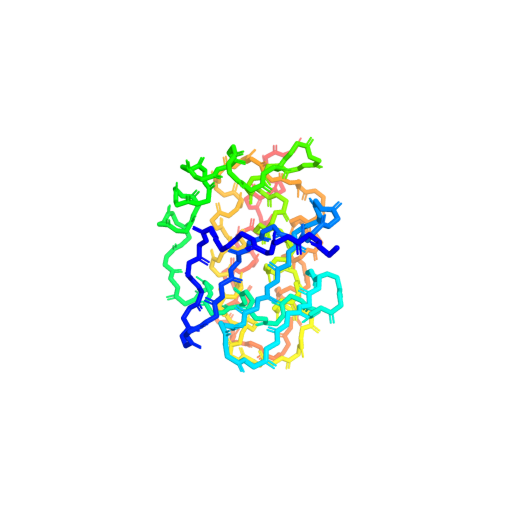1.524 16.393 1.00 95.31 128 SER A N 1
ATOM 994 C CA . SER A 1 128 ? -2.991 2.360 17.380 1.00 95.31 128 SER A CA 1
ATOM 995 C C . SER A 1 128 ? -4.516 2.168 17.356 1.00 95.31 128 SER A C 1
ATOM 997 O O . SER A 1 128 ? -5.082 1.608 16.416 1.00 95.31 128 SER A O 1
ATOM 999 N N . ALA A 1 129 ? -5.200 2.619 18.413 1.00 95.81 129 ALA A N 1
ATOM 1000 C CA . ALA A 1 129 ? -6.662 2.652 18.428 1.00 95.81 129 ALA A CA 1
ATOM 1001 C C . ALA A 1 129 ? -7.213 3.532 17.293 1.00 95.81 129 ALA A C 1
ATOM 1003 O O . ALA A 1 129 ? -8.095 3.077 16.575 1.00 95.81 129 ALA A O 1
ATOM 1004 N N . ASP A 1 130 ? -6.613 4.703 17.072 1.00 96.88 130 ASP A N 1
ATOM 1005 C CA . ASP A 1 130 ? -6.987 5.640 16.009 1.00 96.88 130 ASP A CA 1
ATOM 1006 C C . ASP A 1 130 ? -6.862 5.000 14.615 1.00 96.88 130 ASP A C 1
ATOM 1008 O O . ASP A 1 130 ? -7.770 5.103 13.793 1.00 96.88 130 ASP A O 1
ATOM 1012 N N . ASP A 1 131 ? -5.775 4.263 14.354 1.00 96.06 131 ASP A N 1
ATOM 1013 C CA . ASP A 1 131 ? -5.592 3.558 13.077 1.00 96.06 131 ASP A CA 1
ATOM 1014 C C . ASP A 1 131 ? -6.638 2.441 12.887 1.00 96.06 131 ASP A C 1
ATOM 1016 O O . ASP A 1 131 ? -7.113 2.198 11.774 1.00 96.06 131 ASP A O 1
ATOM 1020 N N . ARG A 1 132 ? -7.022 1.749 13.971 1.00 96.94 132 ARG A N 1
ATOM 1021 C CA . ARG A 1 132 ? -8.093 0.741 13.929 1.00 96.94 132 ARG A CA 1
ATOM 1022 C C . ARG A 1 132 ? -9.448 1.373 13.649 1.00 96.94 132 ARG A C 1
ATOM 1024 O O . ARG A 1 132 ? -10.191 0.834 12.835 1.00 96.94 132 ARG A O 1
ATOM 1031 N N . GLU A 1 133 ? -9.766 2.476 14.318 1.00 96.94 133 GLU A N 1
ATOM 1032 C CA . GLU A 1 133 ? -11.015 3.217 14.131 1.00 96.94 133 GLU A CA 1
ATOM 1033 C C . GLU A 1 133 ? -11.109 3.758 12.701 1.00 96.94 133 GLU A C 1
ATOM 1035 O O . GLU A 1 133 ? -12.117 3.554 12.024 1.00 96.94 133 GLU A O 1
ATOM 1040 N N . PHE A 1 134 ? -10.018 4.315 12.173 1.00 96.69 134 PHE A N 1
ATOM 1041 C CA . PHE A 1 134 ? -9.934 4.710 10.770 1.00 96.69 134 PHE A CA 1
ATOM 1042 C C . PHE A 1 134 ? -10.231 3.536 9.824 1.00 96.69 134 PHE A C 1
ATOM 1044 O O . PHE A 1 134 ? -11.044 3.664 8.907 1.00 96.69 134 PHE A O 1
ATOM 1051 N N . ALA A 1 135 ? -9.625 2.367 10.060 1.00 96.06 135 ALA A N 1
ATOM 1052 C CA . ALA A 1 135 ? -9.888 1.176 9.255 1.00 96.06 135 ALA A CA 1
ATOM 1053 C C . ALA A 1 135 ? -11.348 0.694 9.361 1.00 96.06 135 ALA A C 1
ATOM 1055 O O . ALA A 1 135 ? -11.896 0.205 8.373 1.00 96.06 135 ALA A O 1
ATOM 1056 N N . GLN A 1 136 ? -11.995 0.846 10.523 1.00 96.69 136 GLN A N 1
ATOM 1057 C CA . GLN A 1 136 ? -13.421 0.540 10.702 1.00 96.69 136 GLN A CA 1
ATOM 1058 C C . GLN A 1 136 ? -14.313 1.491 9.899 1.00 96.69 136 GLN A C 1
ATOM 1060 O O . GLN A 1 136 ? -15.231 1.031 9.222 1.00 96.69 136 GLN A O 1
ATOM 1065 N N . HIS A 1 137 ? -14.024 2.793 9.910 1.00 96.00 137 HIS A N 1
ATOM 1066 C CA . HIS A 1 137 ? -14.758 3.767 9.099 1.00 96.00 137 HIS A CA 1
ATOM 1067 C C . HIS A 1 137 ? -14.590 3.520 7.596 1.00 96.00 137 HIS A C 1
ATOM 1069 O O . HIS A 1 137 ? -15.567 3.545 6.844 1.00 96.00 137 HIS A O 1
ATOM 1075 N N . ALA A 1 138 ? -13.367 3.220 7.154 1.00 94.69 138 ALA A N 1
ATOM 1076 C CA . ALA A 1 138 ? -13.108 2.850 5.767 1.00 94.69 138 ALA A CA 1
ATOM 1077 C C . ALA A 1 138 ? -13.851 1.559 5.377 1.00 94.69 138 ALA A C 1
ATOM 1079 O O . ALA A 1 138 ? -14.412 1.483 4.287 1.00 94.69 138 ALA A O 1
ATOM 1080 N N . LEU A 1 139 ? -13.916 0.566 6.272 1.00 94.56 139 LEU A N 1
ATOM 1081 C CA . LEU A 1 139 ? -14.675 -0.668 6.052 1.00 94.56 139 LEU A CA 1
ATOM 1082 C C . LEU A 1 139 ? -16.180 -0.407 5.906 1.00 94.56 139 LEU A C 1
ATOM 1084 O O . LEU A 1 139 ? -16.802 -0.971 5.012 1.00 94.56 139 LEU A O 1
ATOM 1088 N N . ALA A 1 140 ? -16.754 0.462 6.741 1.00 93.75 140 ALA A N 1
ATOM 1089 C CA . ALA A 1 140 ? -18.162 0.843 6.629 1.00 93.75 140 ALA A CA 1
ATOM 1090 C C . ALA A 1 140 ? -18.465 1.493 5.267 1.00 93.75 140 ALA A C 1
ATOM 1092 O O . ALA A 1 140 ? -19.454 1.151 4.631 1.00 93.75 140 ALA A O 1
ATOM 1093 N N . THR A 1 141 ? -17.557 2.342 4.774 1.00 92.44 141 THR A N 1
ATOM 1094 C CA . THR A 1 141 ? -17.680 2.975 3.447 1.00 92.44 141 THR A CA 1
ATOM 1095 C C . THR A 1 141 ? -17.700 1.939 2.317 1.00 92.44 141 THR A C 1
ATOM 1097 O O . THR A 1 141 ? -18.456 2.073 1.354 1.00 92.44 141 THR A O 1
ATOM 1100 N N . VAL A 1 142 ? -16.881 0.885 2.427 1.00 89.31 142 VAL A N 1
ATOM 1101 C CA . VAL A 1 142 ? -16.888 -0.229 1.466 1.00 89.31 142 VAL A CA 1
ATOM 1102 C C . VAL A 1 142 ? -18.225 -0.963 1.489 1.00 89.31 142 VAL A C 1
ATOM 1104 O O . VAL A 1 142 ? -18.787 -1.223 0.430 1.00 89.31 142 VAL A O 1
ATOM 1107 N N . ASP A 1 143 ? -18.735 -1.281 2.678 1.00 87.12 143 ASP A N 1
ATOM 1108 C CA . ASP A 1 143 ? -19.975 -2.045 2.840 1.00 87.12 143 ASP A CA 1
ATOM 1109 C C . ASP A 1 143 ? -21.223 -1.261 2.384 1.00 87.12 143 ASP A C 1
ATOM 1111 O O . ASP A 1 143 ? -22.196 -1.875 1.960 1.00 87.12 143 ASP A O 1
ATOM 1115 N N . GLU A 1 144 ? -21.193 0.075 2.412 1.00 86.31 144 GLU A N 1
ATOM 1116 C CA . GLU A 1 144 ? -22.253 0.943 1.867 1.00 86.31 144 GLU A CA 1
ATOM 1117 C C . GLU A 1 144 ? -22.226 1.065 0.331 1.00 86.31 144 GLU A C 1
ATOM 1119 O O . GLU A 1 144 ? -23.205 1.503 -0.273 1.00 86.31 144 GLU A O 1
ATOM 1124 N N . SER A 1 145 ? -21.110 0.698 -0.305 1.00 73.62 145 SER A N 1
ATOM 1125 C CA . SER A 1 145 ? -20.889 0.858 -1.750 1.00 73.62 145 SER A CA 1
ATOM 1126 C C . SER A 1 145 ? -21.205 -0.402 -2.576 1.00 73.62 145 SER A C 1
ATOM 1128 O O . SER A 1 145 ? -21.037 -0.376 -3.798 1.00 73.62 145 SER A O 1
ATOM 1130 N N . VAL A 1 146 ? -21.623 -1.500 -1.930 1.00 61.81 146 VAL A N 1
ATOM 1131 C CA . VAL A 1 146 ? -21.936 -2.819 -2.529 1.00 61.81 146 VAL A CA 1
ATOM 1132 C C . VAL A 1 146 ? -23.429 -3.104 -2.434 1.00 61.81 146 VAL A C 1
ATOM 1134 O O . VAL A 1 146 ? -23.987 -3.594 -3.442 1.00 61.81 146 VAL A O 1
#